Protein AF-A0A0M0TEL2-F1 (afdb_monomer)

Solvent-accessible surface area (backbone atoms only — not comparable to full-atom values): 4710 Å² total; per-residue (Å²): 132,54,64,61,55,51,20,51,50,49,32,50,54,39,47,76,70,52,72,61,77,55,94,75,59,69,68,58,54,53,51,55,34,51,46,26,55,52,50,16,49,50,15,62,77,66,70,35,55,24,90,88,50,68,90,40,49,19,30,63,52,26,52,50,51,25,52,52,46,50,30,27,53,26,49,80,71,72,52,70,62,65,87,72,112

Foldseek 3Di:
DALLVVLVVLLVVCVVVVVVVDDDDPVVLVVVLVVLVVQLVVLVVVVAAPPVGNVHRRNVVSVVVSSSSVSNSCVVVVHDVSVVD

Sequence (85 aa):
MRLTELQQQIHQQNVDAGWWDNPRERGTLLCLIHSEISEAMEGERKNLMDDHLPHRPMAEVELADAVIRILDYAEAFGYDIESAI

Structure (mmCIF, N/CA/C/O backbone):
data_AF-A0A0M0TEL2-F1
#
_entry.id   AF-A0A0M0TEL2-F1
#
loop_
_atom_site.group_PDB
_atom_site.id
_atom_site.type_symbol
_atom_site.label_atom_id
_atom_site.label_alt_id
_atom_site.label_comp_id
_atom_site.label_asym_id
_atom_site.label_entity_id
_atom_site.label_seq_id
_atom_site.pdbx_PDB_ins_code
_atom_site.Cartn_x
_atom_site.Cartn_y
_atom_site.Cartn_z
_atom_site.occupancy
_atom_site.B_iso_or_equiv
_atom_site.auth_seq_id
_atom_site.auth_comp_id
_atom_site.auth_asym_id
_atom_site.auth_atom_id
_atom_site.pdbx_PDB_model_num
ATOM 1 N N . MET A 1 1 ? -12.904 -14.764 -1.762 1.00 81.00 1 MET A N 1
ATOM 2 C CA . MET A 1 1 ? -12.622 -13.794 -0.696 1.00 81.00 1 MET A CA 1
ATOM 3 C C . MET A 1 1 ? -13.199 -12.467 -1.140 1.00 81.00 1 MET A C 1
ATOM 5 O O . MET A 1 1 ? -12.951 -12.088 -2.280 1.00 81.00 1 MET A O 1
ATOM 9 N N . ARG A 1 2 ? -14.030 -11.845 -0.306 1.00 94.06 2 ARG A N 1
ATOM 10 C CA . ARG A 1 2 ? -14.541 -10.478 -0.507 1.00 94.06 2 ARG A CA 1
ATOM 11 C C . ARG A 1 2 ? -13.448 -9.451 -0.225 1.00 94.06 2 ARG A C 1
ATOM 13 O O . ARG A 1 2 ? -12.483 -9.777 0.467 1.00 94.06 2 ARG A O 1
ATOM 20 N N . LEU A 1 3 ? -13.589 -8.224 -0.719 1.00 95.56 3 LEU A N 1
ATOM 21 C CA . LEU A 1 3 ? -12.589 -7.188 -0.461 1.00 95.56 3 LEU A CA 1
ATOM 22 C C . LEU A 1 3 ? -12.519 -6.857 1.033 1.00 95.56 3 LEU A C 1
ATOM 24 O O . LEU A 1 3 ? -11.425 -6.724 1.568 1.00 95.56 3 LEU A O 1
ATOM 28 N N . THR A 1 4 ? -13.658 -6.842 1.730 1.00 95.38 4 THR A N 1
ATOM 29 C CA . THR A 1 4 ? -13.693 -6.659 3.189 1.00 95.38 4 THR A CA 1
ATOM 30 C C . THR A 1 4 ? -12.985 -7.790 3.943 1.00 95.38 4 THR A C 1
ATOM 32 O O . THR A 1 4 ? -12.342 -7.547 4.957 1.00 95.38 4 THR A O 1
ATOM 35 N N . GLU A 1 5 ? -13.052 -9.030 3.447 1.00 97.12 5 GLU A N 1
ATOM 36 C CA . GLU A 1 5 ? -12.330 -10.158 4.059 1.00 97.12 5 GLU A CA 1
ATOM 37 C C . GLU A 1 5 ? -10.815 -10.006 3.874 1.00 97.12 5 GLU A C 1
ATOM 39 O O . GLU A 1 5 ? -10.054 -10.237 4.811 1.00 97.12 5 GLU A O 1
ATOM 44 N N . LEU A 1 6 ? -10.379 -9.563 2.689 1.00 97.50 6 LEU A N 1
ATOM 45 C CA . LEU A 1 6 ? -8.973 -9.257 2.423 1.00 97.50 6 LEU A CA 1
ATOM 46 C C . LEU A 1 6 ? -8.477 -8.086 3.285 1.00 97.50 6 LEU A C 1
ATOM 48 O O . LEU A 1 6 ? -7.385 -8.159 3.840 1.00 97.50 6 LEU A O 1
ATOM 52 N N . GLN A 1 7 ? -9.291 -7.040 3.427 1.00 97.56 7 GLN A N 1
ATOM 53 C CA . GLN A 1 7 ? -9.022 -5.875 4.269 1.00 97.56 7 GLN A CA 1
ATOM 54 C C . GLN A 1 7 ? -8.770 -6.277 5.730 1.00 97.56 7 GLN A C 1
ATOM 56 O O . GLN A 1 7 ? -7.725 -5.947 6.293 1.00 97.56 7 GLN A O 1
ATOM 61 N N . GLN A 1 8 ? -9.678 -7.068 6.308 1.00 97.94 8 GLN A N 1
ATOM 62 C CA . GLN A 1 8 ? -9.544 -7.598 7.668 1.00 97.94 8 GLN A CA 1
ATOM 63 C C . GLN A 1 8 ? -8.300 -8.474 7.823 1.00 97.94 8 GLN A C 1
ATOM 65 O O . GLN A 1 8 ? -7.561 -8.350 8.800 1.00 97.94 8 GLN A O 1
ATOM 70 N N . GLN A 1 9 ? -8.051 -9.353 6.850 1.00 98.38 9 GLN A N 1
ATOM 71 C CA . GLN A 1 9 ? -6.902 -10.247 6.883 1.00 98.38 9 GLN A CA 1
ATOM 72 C C . GLN A 1 9 ? -5.577 -9.475 6.850 1.00 98.38 9 GLN A C 1
ATOM 74 O O . GLN A 1 9 ? -4.692 -9.767 7.653 1.00 98.38 9 GLN A O 1
ATOM 79 N N . ILE A 1 10 ? -5.434 -8.503 5.946 1.00 98.38 10 ILE A N 1
ATOM 80 C CA . ILE A 1 10 ? -4.223 -7.680 5.824 1.00 98.38 10 ILE A CA 1
ATOM 81 C C . ILE A 1 10 ? -3.960 -6.921 7.121 1.00 98.38 10 ILE A C 1
ATOM 83 O O . ILE A 1 10 ? -2.839 -6.940 7.629 1.00 98.38 10 ILE A O 1
ATOM 87 N N . HIS A 1 11 ? -4.990 -6.286 7.681 1.00 98.44 11 HIS A N 1
ATOM 88 C CA . HIS A 1 11 ? -4.821 -5.538 8.917 1.00 98.44 11 HIS A CA 1
ATOM 89 C C . HIS A 1 11 ? -4.376 -6.440 10.067 1.00 98.44 11 HIS A C 1
ATOM 91 O O . HIS A 1 11 ? -3.417 -6.116 10.766 1.00 98.44 11 HIS A O 1
ATOM 97 N N . GLN A 1 12 ? -4.997 -7.615 10.214 1.00 98.62 12 GLN A N 1
ATOM 98 C CA . GLN A 1 12 ? -4.593 -8.575 11.238 1.0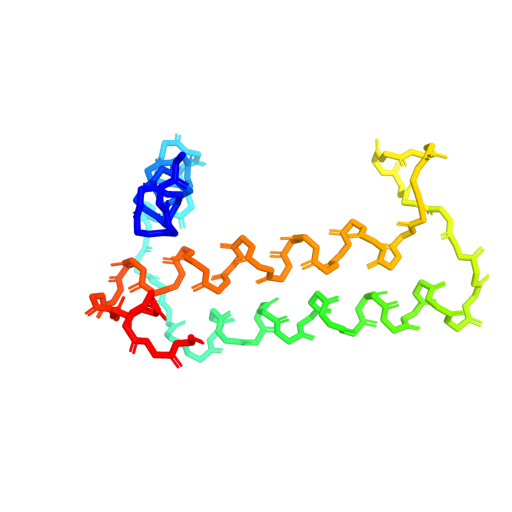0 98.62 12 GLN A CA 1
ATOM 99 C C . GLN A 1 12 ? -3.141 -9.036 11.048 1.00 98.62 12 GLN A C 1
ATOM 101 O O . GLN A 1 12 ? -2.395 -9.089 12.020 1.00 98.62 12 GLN A O 1
ATOM 106 N N . GLN A 1 13 ? -2.706 -9.301 9.813 1.00 98.50 13 GLN A N 1
ATOM 107 C CA . GLN A 1 13 ? -1.311 -9.659 9.527 1.00 98.50 13 GLN A CA 1
ATOM 108 C C . GLN A 1 13 ? -0.331 -8.545 9.926 1.00 98.50 13 GLN A C 1
ATOM 110 O O . GLN A 1 13 ? 0.728 -8.830 10.482 1.00 98.50 13 GLN A O 1
ATOM 115 N N . ASN A 1 14 ? -0.687 -7.280 9.696 1.00 98.19 14 ASN A N 1
ATOM 116 C CA . ASN A 1 14 ? 0.144 -6.141 10.086 1.00 98.19 14 ASN A CA 1
ATOM 117 C C . ASN A 1 14 ? 0.160 -5.920 11.605 1.00 98.19 14 ASN A C 1
ATOM 119 O O . ASN A 1 14 ? 1.193 -5.537 12.158 1.00 98.19 14 ASN A O 1
ATOM 123 N N . VAL A 1 15 ? -0.959 -6.174 12.293 1.00 98.25 15 VAL A N 1
ATOM 124 C CA . VAL A 1 15 ? -1.016 -6.204 13.763 1.00 98.25 15 VAL A CA 1
ATOM 125 C C . VAL A 1 15 ? -0.098 -7.303 14.299 1.00 98.25 15 VAL A C 1
ATOM 127 O O . VAL A 1 15 ? 0.738 -7.025 15.153 1.00 98.25 15 VAL A O 1
ATOM 130 N N . ASP A 1 16 ? -0.180 -8.516 13.752 1.00 98.50 16 ASP A N 1
ATOM 131 C CA . ASP A 1 16 ? 0.658 -9.651 14.160 1.00 98.50 16 ASP A CA 1
ATOM 132 C C . ASP A 1 16 ? 2.154 -9.402 13.877 1.00 98.50 16 ASP A C 1
ATOM 134 O O . ASP A 1 16 ? 3.020 -9.888 14.606 1.00 98.50 16 ASP A O 1
ATOM 138 N N . ALA A 1 17 ? 2.469 -8.609 12.846 1.00 97.62 17 ALA A N 1
ATOM 139 C CA . ALA A 1 17 ? 3.821 -8.145 12.528 1.00 97.62 17 ALA A CA 1
ATOM 140 C C . ALA A 1 17 ? 4.317 -6.991 13.428 1.00 97.62 17 ALA A C 1
ATOM 142 O O . ALA A 1 17 ? 5.441 -6.514 13.248 1.00 97.62 17 ALA A O 1
ATOM 143 N N . GLY A 1 18 ? 3.497 -6.518 14.372 1.00 97.81 18 GLY A N 1
ATOM 144 C CA . GLY A 1 18 ? 3.827 -5.443 15.313 1.00 97.81 18 GLY A CA 1
ATOM 145 C C . GLY A 1 18 ? 3.759 -4.034 14.718 1.00 97.81 18 GLY A C 1
ATOM 146 O O . GLY A 1 18 ? 4.189 -3.061 15.341 1.00 97.81 18 GLY A O 1
ATOM 147 N N . TRP A 1 19 ? 3.215 -3.867 13.506 1.00 96.31 19 TRP A N 1
ATOM 148 C CA . TRP A 1 19 ? 3.161 -2.555 12.846 1.00 96.31 19 TRP A CA 1
ATOM 149 C C . TRP A 1 19 ? 2.214 -1.583 13.544 1.00 96.31 19 TRP A C 1
ATOM 151 O O . TRP A 1 19 ? 2.337 -0.376 13.349 1.00 96.31 19 TRP A O 1
ATOM 161 N N . TRP A 1 20 ? 1.289 -2.097 14.354 1.00 97.50 20 TRP A N 1
ATOM 162 C CA . TRP A 1 20 ? 0.291 -1.333 15.099 1.00 97.50 20 TRP A CA 1
ATOM 163 C C . TRP A 1 20 ? 0.537 -1.321 16.618 1.00 97.50 20 TRP A C 1
ATOM 165 O O . TRP A 1 20 ? -0.313 -0.842 17.365 1.00 97.50 20 TRP A O 1
ATOM 175 N N . ASP A 1 21 ? 1.713 -1.765 17.084 1.00 97.44 21 ASP A N 1
ATOM 176 C CA . ASP A 1 21 ? 2.075 -1.784 18.515 1.00 97.44 21 ASP A CA 1
ATOM 177 C C . ASP A 1 21 ? 2.139 -0.382 19.146 1.00 97.44 21 ASP A C 1
ATOM 179 O O . ASP A 1 21 ? 2.043 -0.227 20.364 1.00 97.44 21 ASP A O 1
ATOM 183 N N . ASN A 1 22 ? 2.305 0.654 18.319 1.00 96.38 22 ASN A N 1
ATOM 184 C CA . ASN A 1 22 ? 2.349 2.050 18.738 1.00 96.38 22 ASN A CA 1
ATOM 185 C C . ASN A 1 22 ? 1.327 2.891 17.959 1.00 96.38 22 ASN A C 1
ATOM 187 O O . ASN A 1 22 ? 1.046 2.586 16.797 1.00 96.38 22 ASN A O 1
ATOM 191 N N . PRO A 1 23 ? 0.816 3.995 18.541 1.00 93.81 23 PRO A N 1
ATOM 192 C CA . PRO A 1 23 ? -0.047 4.922 17.820 1.00 93.81 23 PRO A CA 1
ATOM 193 C C . PRO A 1 23 ? 0.626 5.449 16.549 1.00 93.81 23 PRO A C 1
ATOM 195 O O . PRO A 1 23 ? 1.769 5.909 16.583 1.00 93.81 23 PRO A O 1
ATOM 198 N N . ARG A 1 24 ? -0.107 5.429 15.433 1.00 95.88 24 ARG A N 1
ATOM 199 C CA . ARG A 1 24 ? 0.355 5.933 14.134 1.00 95.88 24 ARG A CA 1
ATOM 200 C C . ARG A 1 24 ? -0.477 7.131 13.710 1.00 95.88 24 ARG A C 1
ATOM 202 O O . ARG A 1 24 ? -1.705 7.109 13.777 1.00 95.88 24 ARG A O 1
ATOM 209 N N . GLU A 1 25 ? 0.191 8.181 13.251 1.00 97.56 25 GLU A N 1
ATOM 210 C CA . GLU A 1 25 ? -0.482 9.360 12.719 1.00 97.56 25 GLU A CA 1
ATOM 211 C C . GLU A 1 25 ? -1.067 9.067 11.329 1.00 97.56 25 GLU A C 1
ATOM 213 O O . GLU A 1 25 ? -0.396 8.512 10.455 1.00 97.56 25 GLU A O 1
ATOM 218 N N . ARG A 1 26 ? -2.315 9.491 11.093 1.00 98.19 26 ARG A N 1
ATOM 219 C CA . ARG A 1 26 ? -3.001 9.309 9.803 1.00 98.19 26 ARG A CA 1
ATOM 220 C C . ARG A 1 26 ? -2.228 9.915 8.630 1.00 98.19 26 ARG A C 1
ATOM 222 O O . ARG A 1 26 ? -2.182 9.294 7.574 1.00 98.19 26 ARG A O 1
ATOM 229 N N . GLY A 1 27 ? -1.628 11.094 8.811 1.00 98.44 27 GLY A N 1
ATOM 230 C CA . GLY A 1 27 ? -0.838 11.760 7.772 1.00 98.44 27 GLY A CA 1
ATOM 231 C C . GLY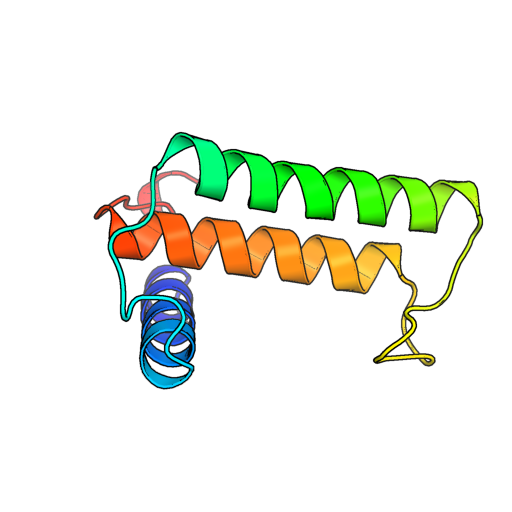 A 1 27 ? 0.369 10.927 7.343 1.00 98.44 27 GLY A C 1
ATOM 232 O O . GLY A 1 27 ? 0.575 10.711 6.153 1.00 98.44 27 GLY A O 1
ATOM 233 N N . THR A 1 28 ? 1.110 10.372 8.306 1.00 98.19 28 THR A N 1
ATOM 234 C CA . THR A 1 28 ? 2.239 9.473 8.033 1.00 98.19 28 THR A CA 1
ATOM 235 C C . THR A 1 28 ? 1.809 8.235 7.253 1.00 98.19 28 THR A C 1
ATOM 237 O O . THR A 1 28 ? 2.462 7.879 6.279 1.00 98.19 28 THR A O 1
ATOM 240 N N . LEU A 1 29 ? 0.703 7.597 7.641 1.00 98.44 29 LEU A N 1
ATOM 241 C CA . LEU A 1 29 ? 0.189 6.414 6.943 1.00 98.44 29 LEU A CA 1
ATOM 242 C C . LEU A 1 29 ? -0.212 6.713 5.492 1.00 98.44 29 LEU A C 1
ATOM 244 O O . LEU A 1 29 ? 0.113 5.942 4.595 1.00 98.44 29 LEU A O 1
ATOM 248 N N . LEU A 1 30 ? -0.867 7.851 5.248 1.00 98.69 30 LEU A N 1
ATOM 249 C CA . LEU A 1 30 ? -1.209 8.290 3.891 1.00 98.69 30 LEU A CA 1
ATOM 250 C C . LEU A 1 30 ? 0.047 8.579 3.055 1.00 98.69 30 LEU A C 1
ATOM 252 O O . LEU A 1 30 ? 0.100 8.217 1.881 1.00 98.69 30 LEU A O 1
ATOM 256 N N . CYS A 1 31 ? 1.081 9.174 3.653 1.00 98.62 31 CYS A N 1
ATOM 257 C CA . CYS A 1 31 ? 2.362 9.385 2.978 1.00 98.62 31 CYS A CA 1
ATOM 258 C C . CYS A 1 31 ? 3.098 8.073 2.662 1.00 98.62 31 CYS A C 1
ATOM 260 O O . CYS A 1 31 ? 3.790 8.023 1.651 1.00 98.62 31 CYS A O 1
ATOM 262 N N . LEU A 1 32 ? 2.930 7.018 3.469 1.00 98.31 32 LEU A N 1
ATOM 263 C CA . LEU A 1 32 ? 3.445 5.679 3.149 1.00 98.31 32 LEU A CA 1
ATOM 264 C C . LEU A 1 32 ? 2.711 5.051 1.956 1.00 98.31 32 LEU A C 1
ATOM 266 O O . LEU A 1 32 ? 3.325 4.370 1.157 1.00 98.31 32 LEU A O 1
ATOM 270 N N . ILE A 1 33 ? 1.410 5.294 1.781 1.00 98.75 33 ILE A N 1
ATOM 271 C CA . ILE A 1 33 ? 0.717 4.875 0.546 1.00 98.75 33 ILE A CA 1
ATOM 272 C C . ILE A 1 33 ? 1.289 5.635 -0.659 1.00 98.75 33 ILE A C 1
ATOM 274 O O . ILE A 1 33 ? 1.527 5.057 -1.715 1.00 98.75 33 ILE A O 1
ATOM 278 N N . HIS A 1 34 ? 1.523 6.941 -0.505 1.00 98.75 34 HIS A N 1
ATOM 279 C CA . HIS A 1 34 ? 2.096 7.770 -1.564 1.00 98.75 34 HIS A CA 1
ATOM 280 C C . HIS A 1 34 ? 3.527 7.354 -1.949 1.00 98.75 34 HIS A C 1
ATOM 282 O O . HIS A 1 34 ? 3.896 7.495 -3.120 1.00 98.75 34 HIS A O 1
ATOM 288 N N . SER A 1 35 ? 4.342 6.873 -1.000 1.00 98.62 35 SER A N 1
ATOM 289 C CA . SER A 1 35 ? 5.683 6.377 -1.328 1.00 98.62 35 SER A CA 1
ATOM 290 C C . SER A 1 35 ? 5.610 5.202 -2.290 1.00 98.62 35 SER A C 1
ATOM 292 O O . SER A 1 35 ? 6.277 5.276 -3.315 1.00 98.62 35 SER A O 1
ATOM 294 N N . GLU A 1 36 ? 4.706 4.242 -2.082 1.00 98.69 36 GLU A N 1
ATOM 295 C CA . GLU A 1 36 ? 4.676 3.038 -2.932 1.00 98.69 36 GLU A CA 1
ATOM 296 C C . GLU A 1 36 ? 4.260 3.394 -4.369 1.00 98.69 36 GLU A C 1
ATOM 298 O O . GLU A 1 36 ? 4.791 2.875 -5.344 1.00 98.69 36 GLU A O 1
ATOM 303 N N . ILE A 1 37 ? 3.384 4.394 -4.541 1.00 98.75 37 ILE A N 1
ATOM 304 C CA . ILE A 1 37 ? 3.059 4.934 -5.875 1.00 98.75 37 ILE A CA 1
ATOM 305 C C . ILE A 1 37 ? 4.281 5.599 -6.532 1.00 98.75 37 ILE A C 1
ATOM 307 O O . ILE A 1 37 ? 4.459 5.525 -7.750 1.00 98.75 37 ILE A O 1
ATOM 311 N N . SER A 1 38 ? 5.132 6.255 -5.741 1.00 98.62 38 SER A N 1
ATOM 312 C CA . SER A 1 38 ? 6.370 6.870 -6.234 1.00 98.62 38 SER A CA 1
ATOM 313 C C . SER A 1 38 ? 7.420 5.816 -6.602 1.00 98.62 38 SER A C 1
ATOM 315 O O . SER A 1 38 ? 8.127 5.990 -7.595 1.00 98.62 38 SER A O 1
ATOM 317 N N . GLU A 1 39 ? 7.494 4.719 -5.850 1.00 98.69 39 GLU A N 1
ATOM 318 C CA . GLU A 1 39 ? 8.371 3.577 -6.130 1.00 98.69 39 GLU A CA 1
ATOM 319 C C . GLU A 1 39 ? 7.906 2.816 -7.376 1.00 98.69 39 GLU A C 1
ATOM 321 O O . GLU A 1 39 ? 8.711 2.564 -8.275 1.00 98.69 39 GLU A O 1
ATOM 326 N N . ALA A 1 40 ? 6.595 2.603 -7.536 1.00 98.75 40 ALA A N 1
ATOM 327 C CA . ALA A 1 40 ? 6.029 2.047 -8.761 1.00 98.75 40 ALA A CA 1
ATOM 328 C C . ALA A 1 40 ? 6.367 2.902 -9.997 1.00 98.75 40 ALA A C 1
ATOM 330 O O . ALA A 1 40 ? 6.778 2.378 -11.035 1.00 98.75 40 ALA A O 1
ATOM 331 N N . MET A 1 41 ? 6.251 4.232 -9.879 1.00 98.69 41 MET A N 1
ATOM 332 C CA . MET A 1 41 ? 6.631 5.170 -10.943 1.00 98.69 41 MET A CA 1
ATOM 333 C C . MET A 1 41 ? 8.118 5.061 -11.294 1.00 98.69 41 MET A C 1
ATOM 335 O O . MET A 1 41 ? 8.478 5.085 -12.473 1.00 98.69 41 MET A O 1
ATOM 339 N N . GLU A 1 42 ? 8.990 4.909 -10.298 1.00 98.69 42 GLU A N 1
ATOM 340 C CA . GLU A 1 42 ? 10.419 4.704 -10.527 1.00 98.69 42 GLU A CA 1
ATOM 341 C C . GLU A 1 42 ? 10.698 3.364 -11.227 1.00 98.69 42 GLU A C 1
ATOM 343 O O . GLU A 1 42 ? 11.523 3.315 -12.149 1.00 98.69 42 GLU A O 1
ATOM 348 N N . GLY A 1 43 ? 9.966 2.313 -10.847 1.00 98.62 43 GLY A N 1
ATOM 349 C CA . GLY A 1 43 ? 9.964 1.010 -11.503 1.00 98.62 43 GLY A CA 1
ATOM 350 C C . GLY A 1 43 ? 9.626 1.103 -12.993 1.00 98.62 43 GLY A C 1
ATOM 351 O O . GLY A 1 43 ? 10.391 0.605 -13.820 1.00 98.62 43 GLY A O 1
ATOM 352 N N . GLU A 1 44 ? 8.550 1.815 -13.345 1.00 98.62 44 GLU A N 1
ATOM 353 C CA . GLU A 1 44 ? 8.164 2.108 -14.738 1.00 98.62 44 GLU A CA 1
ATOM 354 C C . GLU A 1 44 ? 9.243 2.918 -15.469 1.00 98.62 44 GLU A C 1
ATOM 356 O O . GLU A 1 44 ? 9.675 2.576 -16.573 1.00 98.62 44 GLU A O 1
ATOM 361 N N . ARG A 1 45 ? 9.743 3.988 -14.838 1.00 98.75 45 ARG A N 1
ATOM 362 C CA . ARG A 1 45 ? 10.708 4.913 -15.449 1.00 98.75 45 ARG A CA 1
ATOM 363 C C . ARG A 1 45 ? 12.023 4.234 -15.826 1.00 98.75 45 ARG A C 1
ATOM 365 O O . ARG A 1 45 ? 12.6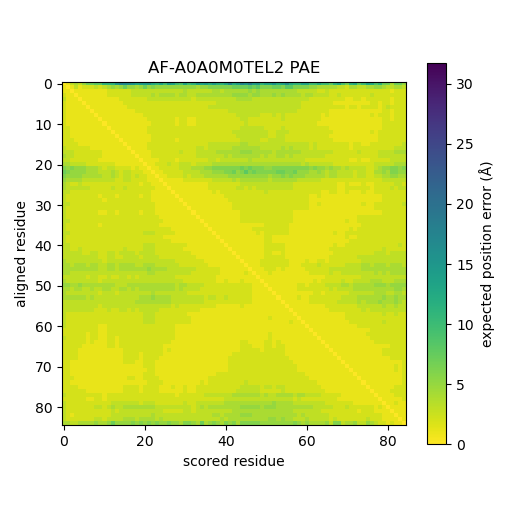78 4.650 -16.785 1.00 98.75 45 ARG A O 1
ATOM 372 N N . LYS A 1 46 ? 12.443 3.239 -15.047 1.00 98.50 46 LYS A N 1
ATOM 373 C CA . LYS A 1 46 ? 13.717 2.530 -15.218 1.00 98.50 46 LYS A CA 1
ATOM 374 C C . LYS A 1 46 ? 13.563 1.100 -15.743 1.00 98.50 46 LYS A C 1
ATOM 376 O O . LYS A 1 46 ? 14.587 0.468 -15.999 1.00 98.50 46 LYS A O 1
ATOM 381 N N . ASN A 1 47 ? 12.334 0.612 -15.931 1.00 97.94 47 ASN A N 1
ATOM 382 C CA . ASN A 1 47 ? 12.031 -0.771 -16.305 1.00 97.94 47 ASN A CA 1
ATOM 383 C C . ASN A 1 47 ? 12.725 -1.783 -15.367 1.00 97.94 47 ASN A C 1
ATOM 385 O O . ASN A 1 47 ? 13.480 -2.653 -15.812 1.00 97.94 47 ASN A O 1
ATOM 389 N N . LEU A 1 48 ? 12.530 -1.596 -14.057 1.00 98.44 48 LEU A N 1
ATOM 390 C CA . LEU A 1 48 ? 13.172 -2.389 -13.003 1.00 98.44 48 LEU A CA 1
ATOM 391 C C . LEU A 1 48 ? 12.389 -3.661 -12.668 1.00 98.44 48 LEU A C 1
ATOM 393 O O . LEU A 1 48 ? 11.160 -3.700 -12.746 1.00 98.44 48 LEU A O 1
ATOM 397 N N . MET A 1 49 ? 13.125 -4.677 -12.223 1.00 98.62 49 MET A N 1
ATOM 398 C CA . MET A 1 49 ? 12.580 -5.805 -11.464 1.00 98.62 49 MET A CA 1
ATOM 399 C C . MET A 1 49 ? 12.632 -5.468 -9.974 1.00 98.62 49 MET A C 1
ATOM 401 O O . MET A 1 49 ? 13.498 -4.695 -9.570 1.00 98.62 49 MET A O 1
ATOM 405 N N . ASP A 1 50 ? 11.722 -6.033 -9.186 1.00 98.50 50 ASP A N 1
ATOM 406 C CA . ASP A 1 50 ? 11.699 -5.822 -7.738 1.00 98.50 50 ASP A CA 1
ATOM 407 C C . ASP A 1 50 ? 12.937 -6.421 -7.042 1.00 98.50 50 ASP A C 1
ATOM 409 O O . ASP A 1 50 ? 13.444 -7.472 -7.448 1.00 98.50 50 ASP A O 1
ATOM 413 N N . ASP A 1 51 ? 13.408 -5.781 -5.972 1.00 96.31 51 ASP A N 1
ATOM 414 C CA . ASP A 1 51 ? 14.612 -6.207 -5.248 1.00 96.31 51 ASP A CA 1
ATOM 415 C C . ASP A 1 51 ? 14.380 -7.483 -4.415 1.00 96.31 51 ASP A C 1
ATOM 417 O O . ASP A 1 51 ? 15.283 -8.316 -4.275 1.00 96.31 51 ASP A O 1
ATOM 421 N N . HIS A 1 52 ? 13.169 -7.673 -3.879 1.00 95.75 52 HIS A N 1
ATOM 422 C CA . HIS A 1 52 ? 12.818 -8.821 -3.036 1.00 95.75 52 HIS A CA 1
ATOM 423 C C . HIS A 1 52 ? 12.212 -9.974 -3.849 1.00 95.75 52 HIS A C 1
ATOM 425 O O . HIS A 1 52 ? 12.427 -11.152 -3.542 1.00 95.75 52 HIS A O 1
ATOM 431 N N . LEU A 1 53 ? 11.487 -9.647 -4.918 1.00 97.94 53 LEU A N 1
ATOM 432 C CA . LEU A 1 53 ? 10.847 -10.551 -5.864 1.00 97.94 53 LEU A CA 1
ATOM 433 C C . LEU A 1 53 ? 11.421 -10.332 -7.277 1.00 97.94 53 LEU A C 1
ATOM 435 O O . LEU A 1 53 ? 10.689 -9.942 -8.185 1.00 97.94 53 LEU A O 1
ATOM 439 N N . PRO A 1 54 ? 12.690 -10.707 -7.540 1.00 98.00 54 PRO A N 1
ATOM 440 C CA . PRO A 1 54 ? 13.409 -10.382 -8.786 1.00 98.00 54 PRO A CA 1
ATOM 441 C C . PRO A 1 54 ? 12.834 -11.014 -10.063 1.00 98.00 54 PRO A C 1
ATOM 443 O O . PRO A 1 54 ? 13.346 -10.807 -11.161 1.00 98.00 54 PRO A O 1
ATOM 446 N N . HIS A 1 55 ? 11.776 -11.813 -9.932 1.00 98.12 55 HIS A N 1
ATOM 447 C CA . HIS A 1 55 ? 11.020 -12.407 -11.029 1.00 98.12 55 HIS A CA 1
ATOM 448 C C . HIS A 1 55 ? 9.751 -11.612 -11.390 1.00 98.12 55 HIS A C 1
ATOM 450 O O . HIS A 1 55 ? 9.041 -12.020 -12.308 1.00 98.12 55 HIS A O 1
ATOM 456 N N . ARG A 1 56 ? 9.460 -10.500 -10.699 1.00 98.50 56 ARG A N 1
ATOM 457 C CA . ARG A 1 56 ? 8.342 -9.588 -10.978 1.00 98.50 56 ARG A CA 1
ATOM 458 C C . ARG A 1 56 ? 8.841 -8.165 -11.261 1.00 98.50 56 ARG A C 1
ATOM 460 O O . ARG A 1 56 ? 9.836 -7.754 -10.662 1.00 98.50 56 ARG A O 1
ATOM 467 N N . PRO A 1 57 ? 8.186 -7.411 -12.162 1.00 98.69 57 PRO A N 1
ATOM 468 C CA . PRO A 1 57 ? 8.473 -5.991 -12.341 1.00 98.69 57 PRO A CA 1
ATOM 469 C C . PRO A 1 57 ? 8.277 -5.223 -11.030 1.00 98.69 57 PRO A C 1
ATOM 471 O O . PRO A 1 57 ? 7.291 -5.457 -10.334 1.00 98.69 57 PRO A O 1
ATOM 474 N N . MET A 1 58 ? 9.166 -4.273 -10.732 1.00 98.75 58 MET A N 1
ATOM 475 C CA . MET A 1 58 ? 9.081 -3.448 -9.519 1.00 98.75 58 MET A CA 1
ATOM 476 C C . MET A 1 58 ? 7.733 -2.726 -9.436 1.00 98.75 58 MET A C 1
ATOM 478 O O . MET A 1 58 ? 7.055 -2.785 -8.420 1.00 98.75 58 MET A O 1
ATOM 482 N N . ALA A 1 59 ? 7.281 -2.142 -10.549 1.00 98.75 59 ALA A N 1
ATOM 483 C CA . ALA A 1 59 ? 5.999 -1.444 -10.606 1.00 98.75 59 ALA A CA 1
ATOM 484 C C . ALA A 1 59 ? 4.800 -2.325 -10.208 1.00 98.75 59 ALA A C 1
ATOM 486 O O . ALA A 1 59 ? 3.877 -1.842 -9.562 1.00 98.75 59 ALA A O 1
ATOM 487 N N . GLU A 1 60 ? 4.811 -3.617 -10.560 1.00 98.69 60 GLU A N 1
ATOM 488 C CA . GLU A 1 60 ? 3.745 -4.554 -10.185 1.00 98.69 60 GLU A CA 1
ATOM 489 C C . GLU A 1 60 ? 3.725 -4.806 -8.672 1.00 98.69 60 GLU A C 1
ATOM 491 O O . GLU A 1 60 ? 2.652 -4.831 -8.069 1.00 98.69 60 GLU A O 1
ATOM 496 N N . VAL A 1 61 ? 4.904 -4.988 -8.072 1.00 98.75 61 VAL A N 1
ATOM 497 C CA . VAL A 1 61 ? 5.051 -5.267 -6.638 1.00 98.75 61 VAL A CA 1
ATOM 498 C C . VAL A 1 61 ? 4.655 -4.044 -5.814 1.00 98.75 61 VAL A C 1
ATOM 500 O O . VAL A 1 61 ? 3.804 -4.158 -4.938 1.00 98.75 61 VAL A O 1
ATOM 503 N N . GLU A 1 62 ? 5.141 -2.860 -6.177 1.00 98.75 62 GLU A N 1
ATOM 504 C CA . GLU A 1 62 ? 4.845 -1.626 -5.438 1.00 98.75 62 GLU A CA 1
ATOM 505 C C . GLU A 1 62 ? 3.370 -1.201 -5.533 1.00 98.75 62 GLU A C 1
ATOM 507 O O . GLU A 1 62 ? 2.790 -0.658 -4.591 1.00 98.75 62 GLU A O 1
ATOM 512 N N . LEU A 1 63 ? 2.691 -1.503 -6.648 1.00 98.81 63 LEU A N 1
ATOM 513 C CA . LEU A 1 63 ? 1.237 -1.328 -6.734 1.00 98.81 63 LEU A CA 1
ATOM 514 C C . LEU A 1 63 ? 0.486 -2.281 -5.794 1.00 98.81 63 LEU A C 1
ATOM 516 O O . LEU A 1 63 ? -0.543 -1.894 -5.232 1.00 98.81 63 LEU A O 1
ATOM 520 N N . ALA A 1 64 ? 0.975 -3.510 -5.609 1.00 98.56 64 ALA A N 1
ATOM 521 C CA . ALA A 1 64 ? 0.404 -4.432 -4.633 1.00 98.56 64 ALA A CA 1
ATOM 522 C C . ALA A 1 64 ? 0.630 -3.928 -3.198 1.00 98.56 64 ALA A C 1
ATOM 524 O O . ALA A 1 64 ? -0.312 -3.939 -2.402 1.00 98.56 64 ALA A O 1
ATOM 525 N N . ASP A 1 65 ? 1.815 -3.400 -2.898 1.00 98.44 65 ASP A N 1
ATOM 526 C CA . ASP A 1 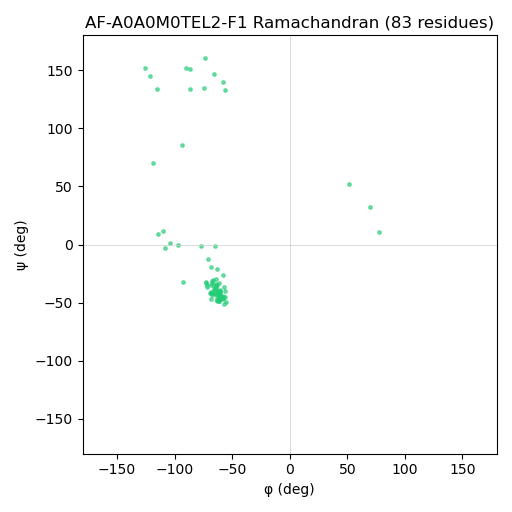65 ? 2.137 -2.806 -1.597 1.00 98.44 65 ASP A CA 1
ATOM 527 C C . ASP A 1 65 ? 1.257 -1.582 -1.305 1.00 98.44 65 ASP A C 1
ATOM 529 O O . ASP A 1 65 ? 0.695 -1.462 -0.209 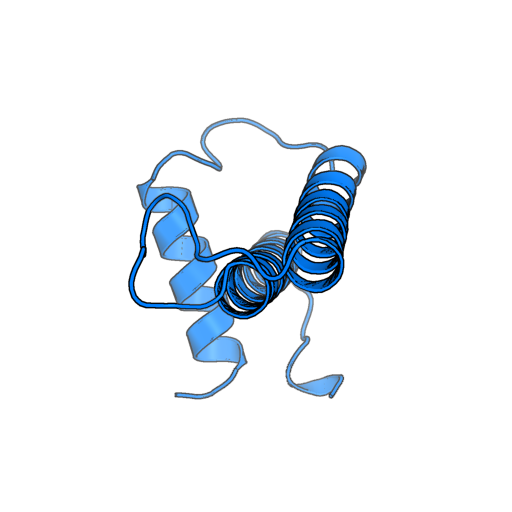1.00 98.44 65 ASP A O 1
ATOM 533 N N . ALA A 1 66 ? 0.996 -0.733 -2.306 1.00 98.69 66 ALA A N 1
ATOM 534 C CA . ALA A 1 66 ? 0.042 0.368 -2.188 1.00 98.69 66 ALA A CA 1
ATOM 535 C C . ALA A 1 66 ? -1.375 -0.122 -1.832 1.00 98.69 66 ALA A C 1
ATOM 537 O O . ALA A 1 66 ? -2.016 0.435 -0.934 1.00 98.69 66 ALA A O 1
ATOM 538 N N . VAL A 1 67 ? -1.867 -1.179 -2.494 1.00 98.44 67 VAL A N 1
ATOM 539 C CA . VAL A 1 67 ? -3.175 -1.788 -2.183 1.00 98.44 67 VAL A CA 1
ATOM 540 C C . VAL A 1 67 ? -3.196 -2.327 -0.755 1.00 98.44 67 VAL A C 1
ATOM 542 O O . VAL A 1 67 ? -4.148 -2.061 -0.020 1.00 98.44 67 VAL A O 1
ATOM 545 N N . ILE A 1 68 ? -2.142 -3.026 -0.328 1.00 98.50 68 ILE A N 1
ATOM 546 C CA . ILE A 1 68 ? -2.017 -3.550 1.037 1.00 98.50 68 ILE A CA 1
ATOM 547 C C . ILE A 1 68 ? -2.097 -2.413 2.058 1.00 98.50 68 ILE A C 1
ATOM 549 O O . ILE A 1 68 ? -2.861 -2.503 3.020 1.00 98.50 68 ILE A O 1
ATOM 553 N N . ARG A 1 69 ? -1.377 -1.308 1.832 1.00 98.56 69 ARG A N 1
ATOM 554 C CA . ARG A 1 69 ? -1.416 -0.146 2.729 1.00 98.56 69 ARG A CA 1
ATOM 555 C C . ARG A 1 69 ? -2.775 0.548 2.762 1.00 98.56 69 ARG A C 1
ATOM 557 O O . ARG A 1 69 ? -3.197 0.982 3.832 1.00 98.56 69 ARG A O 1
ATOM 564 N N . ILE A 1 70 ? -3.462 0.660 1.624 1.00 98.62 70 ILE A N 1
ATOM 565 C CA . ILE A 1 70 ? -4.812 1.242 1.559 1.00 98.62 70 ILE A CA 1
ATOM 566 C C . ILE A 1 70 ? -5.793 0.398 2.372 1.00 98.62 70 ILE A C 1
ATOM 568 O O . ILE A 1 70 ? -6.565 0.952 3.153 1.00 98.62 70 ILE A O 1
ATOM 572 N N . LEU A 1 71 ? -5.748 -0.926 2.217 1.00 98.44 71 LEU A N 1
ATOM 573 C CA . LEU A 1 71 ? -6.640 -1.836 2.931 1.00 98.44 71 LEU A CA 1
ATOM 574 C C . LEU A 1 71 ? -6.333 -1.876 4.437 1.00 98.44 71 LEU A C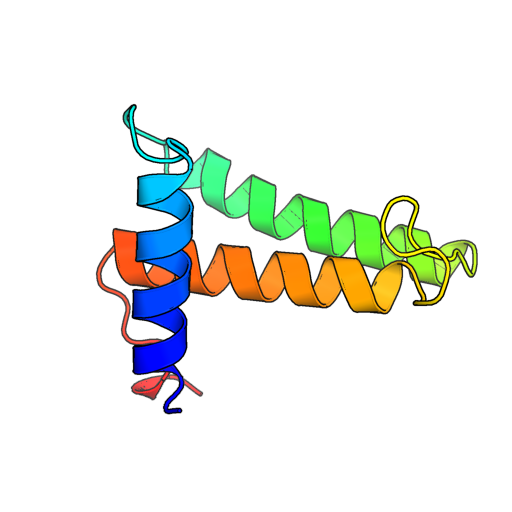 1
ATOM 576 O O . LEU A 1 71 ? -7.256 -1.789 5.241 1.00 98.44 71 LEU A O 1
ATOM 580 N N . ASP A 1 72 ? -5.058 -1.898 4.835 1.00 98.62 72 ASP A N 1
ATOM 581 C CA . ASP A 1 72 ? -4.658 -1.775 6.246 1.00 98.62 72 ASP A CA 1
ATOM 582 C C . ASP A 1 72 ? -5.161 -0.468 6.876 1.00 98.62 72 ASP A C 1
ATOM 584 O O . ASP A 1 72 ? -5.756 -0.474 7.953 1.00 98.62 72 ASP A O 1
ATOM 588 N N . TYR A 1 73 ? -4.972 0.660 6.180 1.00 98.50 73 TYR A N 1
ATOM 589 C CA . TYR A 1 73 ? -5.462 1.966 6.621 1.00 98.50 73 TYR A CA 1
ATOM 590 C C . TYR A 1 73 ? -6.988 1.985 6.746 1.00 98.50 73 TYR A C 1
ATOM 592 O O . TYR A 1 73 ? -7.529 2.526 7.713 1.00 98.50 73 TYR A O 1
ATOM 600 N N . ALA A 1 74 ? -7.685 1.415 5.764 1.00 98.38 74 ALA A N 1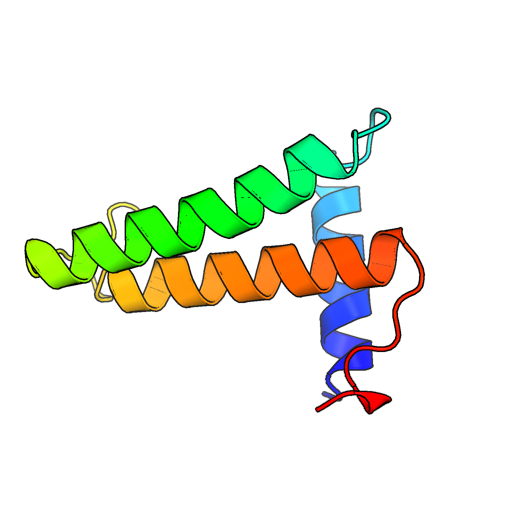
ATOM 601 C CA . ALA A 1 74 ? -9.135 1.364 5.750 1.00 98.38 74 ALA A CA 1
ATOM 602 C C . ALA A 1 74 ? -9.685 0.593 6.951 1.00 98.38 74 ALA A C 1
ATOM 604 O O . ALA A 1 74 ? -10.536 1.128 7.663 1.00 98.38 74 ALA A O 1
ATOM 605 N N . GLU A 1 75 ? -9.154 -0.600 7.226 1.00 98.31 75 GLU A N 1
ATOM 606 C CA . GLU A 1 75 ? -9.583 -1.405 8.372 1.00 98.31 75 GLU A CA 1
ATOM 607 C C . GLU A 1 75 ? -9.286 -0.705 9.696 1.00 98.31 75 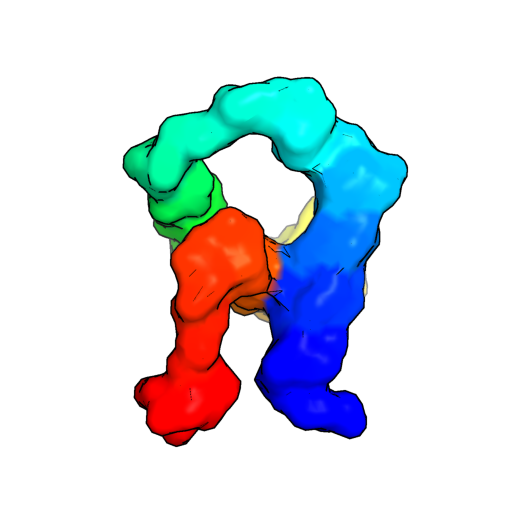GLU A C 1
ATOM 609 O O . GLU A 1 75 ? -10.183 -0.542 10.524 1.00 98.31 75 GLU A O 1
ATOM 614 N N . ALA A 1 76 ? -8.057 -0.204 9.867 1.00 97.94 76 ALA A N 1
ATOM 615 C CA . ALA A 1 76 ? -7.620 0.439 11.103 1.00 97.94 76 ALA A CA 1
ATOM 616 C C . ALA A 1 76 ? -8.480 1.653 11.497 1.00 97.94 76 ALA A C 1
ATOM 618 O O . ALA A 1 76 ? -8.563 2.016 12.674 1.00 97.94 76 ALA A O 1
ATOM 619 N N . PHE A 1 77 ? -9.114 2.304 10.517 1.00 98.00 77 PHE A N 1
ATOM 620 C CA . PHE A 1 77 ? -9.951 3.484 10.729 1.00 98.00 77 PHE A CA 1
ATOM 621 C C . PHE A 1 77 ? -11.438 3.275 10.411 1.00 98.00 77 PHE A C 1
ATOM 623 O O . PHE A 1 77 ? -12.194 4.249 10.456 1.00 98.00 77 PHE A O 1
ATOM 630 N N . GLY A 1 78 ? -11.870 2.034 10.161 1.00 97.56 78 GLY A N 1
ATOM 631 C CA . GLY A 1 78 ? -13.278 1.671 9.981 1.00 97.56 78 GLY A CA 1
ATOM 632 C C . GLY A 1 78 ? -13.914 2.184 8.686 1.00 97.56 78 GLY A C 1
ATOM 633 O O . GLY A 1 78 ? -15.101 2.513 8.677 1.00 97.56 78 GLY A O 1
ATOM 634 N N . TYR A 1 79 ? -13.139 2.298 7.606 1.00 98.00 79 TYR A N 1
ATOM 635 C CA . TYR A 1 79 ? -13.647 2.662 6.285 1.00 98.00 79 TYR A CA 1
ATOM 636 C C . TYR A 1 79 ? -14.136 1.422 5.516 1.00 98.00 79 TYR A C 1
ATOM 638 O O . TYR A 1 79 ? -13.447 0.405 5.448 1.00 98.00 79 TYR A O 1
ATOM 646 N N . ASP A 1 80 ? -15.318 1.525 4.901 1.00 96.12 80 ASP A N 1
ATOM 647 C CA . ASP A 1 80 ? -15.894 0.493 4.030 1.00 96.12 80 ASP A CA 1
ATOM 648 C C . ASP A 1 80 ? -15.534 0.773 2.563 1.00 96.12 80 ASP A C 1
ATOM 650 O O . ASP A 1 80 ? -16.284 1.430 1.836 1.00 96.12 80 ASP A O 1
ATOM 654 N N . ILE A 1 81 ? -14.352 0.307 2.145 1.00 95.31 81 ILE A N 1
ATOM 655 C CA . ILE A 1 81 ? -13.856 0.492 0.773 1.00 95.31 81 ILE A CA 1
ATOM 656 C C . ILE A 1 81 ? -14.608 -0.396 -0.225 1.00 95.31 81 ILE A C 1
ATOM 658 O O . ILE A 1 81 ? -14.804 0.027 -1.359 1.00 95.31 81 ILE A O 1
ATOM 662 N N . GLU A 1 82 ? -15.067 -1.589 0.179 1.00 96.31 82 GLU A N 1
ATOM 663 C CA . GLU A 1 82 ? -15.812 -2.504 -0.706 1.00 96.31 82 GLU A CA 1
ATOM 664 C C . GLU A 1 82 ? -17.108 -1.865 -1.206 1.00 96.31 82 GLU A C 1
ATOM 666 O O . GLU A 1 82 ? -17.429 -1.982 -2.382 1.00 96.31 82 GLU A O 1
ATOM 671 N N . SER A 1 83 ? -17.827 -1.136 -0.350 1.00 97.00 83 SER A N 1
ATOM 672 C CA . SER A 1 83 ? -19.028 -0.404 -0.773 1.00 97.00 83 SER A CA 1
ATOM 673 C C . SER A 1 83 ? -18.751 0.822 -1.659 1.00 97.00 83 SER A C 1
ATOM 675 O O . SER A 1 83 ? -19.687 1.387 -2.231 1.00 97.00 83 SER A O 1
ATOM 677 N N . ALA A 1 84 ? -17.493 1.262 -1.747 1.00 96.31 84 ALA A N 1
ATOM 678 C CA . ALA A 1 84 ? -17.085 2.506 -2.392 1.00 96.31 84 ALA A CA 1
ATOM 679 C C . ALA A 1 84 ? -16.432 2.319 -3.776 1.00 96.31 84 ALA A C 1
ATOM 68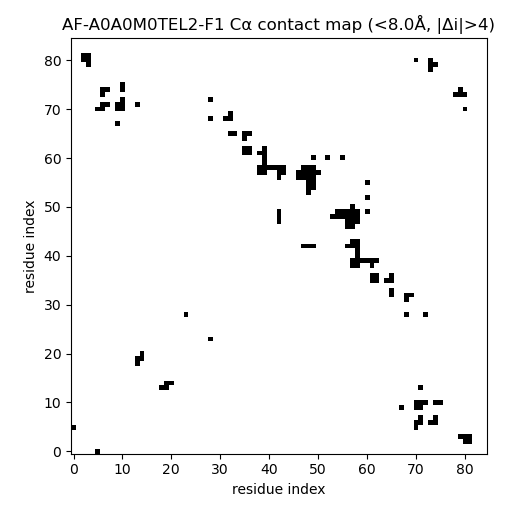1 O O . ALA A 1 84 ? -16.045 3.323 -4.384 1.00 96.31 84 ALA A O 1
ATOM 682 N N . ILE A 1 85 ? -16.314 1.082 -4.277 1.00 93.25 85 ILE A N 1
ATOM 683 C CA . ILE A 1 85 ? -15.738 0.740 -5.593 1.00 93.25 85 ILE A CA 1
ATOM 684 C C . ILE A 1 85 ? -16.625 -0.234 -6.373 1.00 93.25 85 ILE A C 1
ATOM 686 O O . ILE A 1 85 ? -16.563 -0.184 -7.622 1.00 93.25 85 ILE A O 1
#

pLDDT: mean 97.66, std 2.18, range [81.0, 98.81]

Nearest PDB structures (foldseek):
  2oig-assembly1_B  TM=7.425E-01  e=6.113E-01  Mus musculus

Radius of gyration: 13.82 Å; Cα contacts (8 Å, |Δi|>4): 85; chains: 1; bounding box: 34×26×35 Å

Mean predicted aligned error: 2.19 Å

Secondary structure (DSSP, 8-state):
--HHHHHHHHHHHHHHTTTTSS---HHHHHHHHHHHHHHHHHHHHHTPBPSSSTTSBHHHHHHHHHHHHHHHHHHHTT---GGG-